Protein AF-A0A8S9ZQW0-F1 (afdb_monomer_lite)

Foldseek 3Di:
DDPPPPPFDAAPQPRDTHPAADPFQSPHHHNDVVSVVVVCVVCCVPVSHRPPVDDPDD

Sequence (58 aa):
MIQYFVECGKCNNCGENTTKICKNCRNVYYCNEECQEMDWFRGHKYYCKNFIRGKEKV

pLDDT: mean 75.32, std 14.01, range [46.19, 88.56]

InterPro domains:
  IPR002893 Zinc finger, MYND-type [PF01753] (11-48)
  IPR002893 Zinc finger, MYND-type [PS50865] (11-48)

Organism: NCBI:txid189291

Structure (mmCIF, N/CA/C/O backbone):
data_AF-A0A8S9ZQW0-F1
#
_entry.id   AF-A0A8S9ZQW0-F1
#
loop_
_atom_site.group_PDB
_atom_site.id
_atom_site.type_symbol
_atom_site.label_atom_id
_atom_site.label_alt_id
_atom_site.label_comp_id
_atom_site.label_asym_id
_atom_site.label_entity_id
_atom_site.label_seq_id
_atom_site.pdbx_PDB_ins_code
_atom_site.Cartn_x
_atom_site.Cartn_y
_atom_site.Cartn_z
_atom_site.occupancy
_atom_site.B_iso_or_equiv
_atom_site.auth_seq_id
_atom_site.auth_comp_id
_atom_site.auth_asym_id
_atom_site.auth_atom_id
_atom_site.pdbx_PDB_model_num
ATOM 1 N N . MET A 1 1 ? -25.216 -16.314 15.577 1.00 46.19 1 MET A N 1
ATOM 2 C CA . MET A 1 1 ? -23.763 -16.047 15.586 1.00 46.19 1 MET A CA 1
ATOM 3 C C . MET A 1 1 ? -23.443 -15.255 14.334 1.00 46.19 1 MET A C 1
ATOM 5 O O . MET A 1 1 ? -23.411 -15.836 13.261 1.00 46.19 1 MET A O 1
ATOM 9 N N . ILE A 1 2 ? -23.360 -13.927 14.433 1.00 51.94 2 ILE A N 1
ATOM 10 C CA . ILE A 1 2 ? -23.102 -13.079 13.264 1.00 51.94 2 ILE A CA 1
ATOM 11 C C . ILE A 1 2 ? -21.586 -13.038 13.103 1.00 51.94 2 ILE A C 1
ATOM 13 O O . ILE A 1 2 ? -20.882 -12.505 13.958 1.00 51.94 2 ILE A O 1
ATOM 17 N N . GLN A 1 3 ? -21.082 -13.685 12.060 1.00 53.72 3 GLN A N 1
ATOM 18 C CA . GLN A 1 3 ? -19.671 -13.658 11.707 1.00 53.72 3 GLN A CA 1
ATOM 19 C C . GLN A 1 3 ? -19.407 -12.265 11.127 1.00 53.72 3 GLN A C 1
ATOM 21 O O . GLN A 1 3 ? -19.670 -12.012 9.955 1.00 53.72 3 GLN A O 1
ATOM 26 N N . TYR A 1 4 ? -19.018 -11.322 11.993 1.00 52.50 4 TYR A N 1
ATOM 27 C CA . TYR A 1 4 ? -18.624 -9.970 11.606 1.00 52.50 4 TYR A CA 1
ATOM 28 C C . TYR A 1 4 ? -17.458 -10.083 10.616 1.00 52.50 4 TYR A C 1
ATOM 30 O O . TYR A 1 4 ? -16.313 -10.295 11.010 1.00 52.50 4 TYR A O 1
ATOM 38 N N . PHE A 1 5 ? -17.768 -10.001 9.322 1.00 57.12 5 PHE A N 1
ATOM 39 C CA . PHE A 1 5 ? -16.798 -9.971 8.234 1.00 57.12 5 PHE A CA 1
ATOM 40 C C . PHE A 1 5 ? -16.093 -8.612 8.290 1.00 57.12 5 PHE A C 1
ATOM 42 O O . PHE A 1 5 ? -16.483 -7.648 7.637 1.00 57.12 5 PHE A O 1
ATOM 49 N N . VAL A 1 6 ? -15.091 -8.495 9.159 1.00 59.47 6 VAL A N 1
ATOM 50 C CA . VAL A 1 6 ? -14.165 -7.368 9.106 1.00 59.47 6 VAL A CA 1
ATOM 51 C C . VAL A 1 6 ? -13.295 -7.621 7.884 1.00 59.47 6 VAL A C 1
ATOM 53 O O . VAL A 1 6 ? -12.385 -8.450 7.933 1.00 59.47 6 VAL A O 1
ATOM 56 N N . GLU A 1 7 ? -13.598 -6.946 6.775 1.00 58.22 7 GLU A N 1
ATOM 57 C CA . GLU A 1 7 ? -12.711 -6.875 5.613 1.00 58.22 7 GLU A CA 1
ATOM 58 C C . GLU A 1 7 ? -11.409 -6.170 6.031 1.00 58.22 7 GLU A C 1
ATOM 60 O O . GLU A 1 7 ? -11.225 -4.964 5.869 1.00 58.22 7 GLU A O 1
ATOM 65 N N . CYS A 1 8 ? -10.508 -6.926 6.656 1.00 65.62 8 CYS A N 1
ATOM 66 C CA . CYS A 1 8 ? -9.139 -6.525 6.919 1.00 65.62 8 CYS A CA 1
ATOM 67 C C . CYS A 1 8 ? -8.297 -6.940 5.710 1.00 65.62 8 CYS A C 1
ATOM 69 O O . CYS A 1 8 ? -8.177 -8.122 5.385 1.00 65.62 8 CYS A O 1
ATOM 71 N N . GLY A 1 9 ? -7.747 -5.954 5.007 1.00 74.25 9 GLY A N 1
ATOM 72 C CA . GLY A 1 9 ? -6.784 -6.212 3.948 1.00 74.25 9 GLY A CA 1
ATOM 73 C C . GLY A 1 9 ? -5.418 -6.556 4.533 1.00 74.25 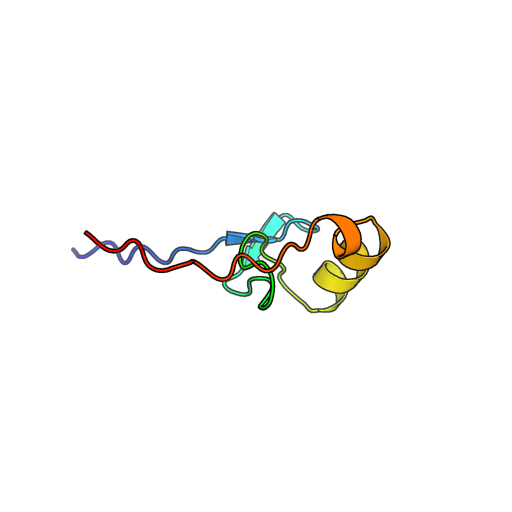9 GLY A C 1
ATOM 74 O O . GLY A 1 9 ? -5.148 -6.323 5.711 1.00 74.25 9 GLY A O 1
ATOM 75 N N . LYS A 1 10 ? -4.531 -7.119 3.716 1.00 84.94 10 LYS A N 1
ATOM 76 C CA . LYS A 1 10 ? -3.141 -7.367 4.114 1.00 84.94 10 LYS A CA 1
ATOM 77 C C . LYS A 1 10 ? -2.245 -6.267 3.576 1.00 84.94 10 LYS A C 1
ATOM 79 O O . LYS A 1 10 ? -2.355 -5.884 2.415 1.00 84.94 10 LYS A O 1
ATOM 84 N N . CYS A 1 11 ? -1.352 -5.781 4.424 1.00 85.88 11 CYS A N 1
ATOM 85 C CA . CYS A 1 11 ? -0.305 -4.839 4.067 1.00 85.88 11 CYS A CA 1
ATOM 86 C C . CYS A 1 11 ? 0.508 -5.362 2.875 1.00 85.88 11 CYS A C 1
ATOM 88 O O . CYS A 1 11 ? 1.135 -6.413 2.987 1.00 85.88 11 CYS A O 1
ATOM 90 N N . ASN A 1 12 ? 0.559 -4.618 1.767 1.00 81.81 12 ASN A N 1
ATOM 91 C CA . ASN A 1 12 ? 1.289 -5.048 0.566 1.00 81.81 12 ASN A CA 1
ATOM 92 C C . ASN A 1 12 ? 2.803 -5.205 0.811 1.00 81.81 12 ASN A C 1
ATOM 94 O O . ASN A 1 12 ? 3.469 -6.002 0.162 1.00 81.81 12 ASN A O 1
ATOM 98 N N . ASN A 1 13 ? 3.353 -4.449 1.765 1.00 80.06 13 ASN A N 1
ATOM 99 C CA . ASN A 1 13 ? 4.789 -4.448 2.049 1.00 80.06 13 ASN A CA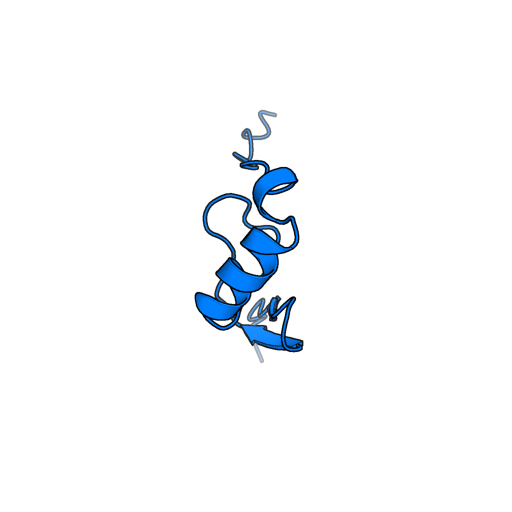 1
ATOM 100 C C . ASN A 1 13 ? 5.202 -5.448 3.144 1.00 80.06 13 ASN A C 1
ATOM 102 O O . ASN A 1 13 ? 6.341 -5.896 3.170 1.00 80.06 13 ASN A O 1
ATOM 106 N N . CYS A 1 14 ? 4.294 -5.771 4.066 1.00 82.81 14 CYS A N 1
ATOM 107 C CA . CYS A 1 14 ? 4.625 -6.445 5.320 1.00 82.81 14 CYS A CA 1
ATOM 108 C C . CYS A 1 14 ? 3.741 -7.656 5.646 1.00 82.81 14 CYS A C 1
ATOM 110 O O . CYS A 1 14 ? 4.085 -8.443 6.517 1.00 82.81 14 CYS A O 1
ATOM 112 N N . GLY A 1 15 ? 2.611 -7.839 4.957 1.00 81.00 15 GLY A N 1
ATOM 113 C CA . GLY A 1 15 ? 1.704 -8.975 5.155 1.00 81.00 15 GLY A CA 1
ATOM 114 C C . GLY A 1 15 ? 0.783 -8.880 6.377 1.00 81.00 15 GLY A C 1
ATOM 115 O O . GLY A 1 15 ? -0.167 -9.654 6.463 1.00 81.00 15 GLY A O 1
ATOM 116 N N . GLU A 1 16 ? 1.015 -7.913 7.269 1.00 82.44 16 GLU A N 1
ATOM 117 C CA . GLU A 1 16 ? 0.188 -7.631 8.450 1.00 82.44 16 GLU A CA 1
ATOM 118 C C . GLU A 1 16 ? -1.265 -7.298 8.089 1.00 82.44 16 GLU A C 1
ATOM 120 O O . GLU A 1 16 ? -1.538 -6.597 7.106 1.00 82.44 16 GLU A O 1
ATOM 125 N N . ASN A 1 17 ? -2.206 -7.747 8.921 1.00 84.44 17 ASN A N 1
ATOM 126 C CA . ASN A 1 17 ? -3.614 -7.398 8.775 1.00 84.44 17 ASN A CA 1
ATOM 127 C C . ASN A 1 17 ? -3.813 -5.911 9.082 1.00 84.44 17 ASN A C 1
ATOM 129 O O . ASN A 1 17 ? -3.454 -5.410 10.146 1.00 84.44 17 ASN A O 1
ATOM 133 N N . THR A 1 18 ? -4.427 -5.192 8.151 1.00 85.38 18 THR A N 1
ATOM 134 C CA . THR A 1 18 ? -4.682 -3.767 8.289 1.00 85.38 18 THR A CA 1
ATOM 135 C C . THR A 1 18 ? -6.015 -3.371 7.677 1.00 85.38 18 THR A C 1
ATOM 137 O O . THR A 1 18 ? -6.481 -3.906 6.675 1.00 85.38 18 THR A O 1
ATOM 140 N N . THR A 1 19 ? -6.646 -2.389 8.298 1.00 82.50 19 THR A N 1
ATOM 141 C CA . THR A 1 19 ? -7.857 -1.742 7.788 1.00 82.50 19 THR A CA 1
ATOM 142 C C . THR A 1 19 ? -7.529 -0.467 7.015 1.00 82.50 19 THR A C 1
ATOM 144 O O . THR A 1 19 ? -8.413 0.155 6.428 1.00 82.50 19 THR A O 1
ATOM 147 N N . LYS A 1 20 ? -6.256 -0.056 7.003 1.00 84.19 20 LYS A N 1
ATOM 148 C CA . LYS A 1 20 ? -5.803 1.149 6.319 1.00 84.19 20 LYS A CA 1
ATOM 149 C C . LYS A 1 20 ? -5.544 0.835 4.852 1.00 84.19 20 LYS A C 1
ATOM 151 O O . LYS A 1 20 ? -4.707 0.006 4.500 1.00 84.19 20 LYS A O 1
ATOM 156 N N . ILE A 1 21 ? -6.272 1.537 4.001 1.00 85.81 21 ILE A N 1
ATOM 157 C CA . ILE A 1 21 ? -6.190 1.438 2.550 1.00 85.81 21 ILE A CA 1
ATOM 158 C C . ILE A 1 21 ? -5.712 2.772 1.982 1.00 85.81 21 ILE A C 1
ATOM 160 O O . ILE A 1 21 ? -5.986 3.830 2.559 1.00 85.81 21 ILE A O 1
ATOM 164 N N . CYS A 1 22 ? -5.011 2.749 0.848 1.00 85.44 22 CYS A N 1
ATOM 165 C CA . CYS A 1 22 ? -4.625 3.981 0.169 1.00 85.44 22 CYS A CA 1
ATOM 166 C C . CYS A 1 22 ? -5.876 4.823 -0.128 1.00 85.44 22 CYS A C 1
ATOM 168 O O . CYS A 1 22 ? -6.775 4.382 -0.842 1.00 85.44 22 CYS A O 1
ATOM 170 N N . LYS A 1 23 ? -5.943 6.051 0.401 1.00 79.19 23 LYS A N 1
ATOM 171 C CA . LYS A 1 23 ? -7.141 6.904 0.292 1.00 79.19 23 LYS A CA 1
ATOM 172 C C . LYS A 1 23 ? -7.480 7.301 -1.151 1.00 79.19 23 LYS A C 1
ATOM 174 O O . LYS A 1 23 ? -8.654 7.536 -1.433 1.00 79.19 23 LYS A O 1
ATOM 179 N N . ASN A 1 24 ? -6.476 7.334 -2.030 1.00 78.81 24 ASN A N 1
ATOM 180 C CA . ASN A 1 24 ? -6.600 7.738 -3.433 1.00 78.81 24 ASN A CA 1
ATOM 181 C C . ASN A 1 24 ? -7.144 6.601 -4.307 1.00 78.81 24 ASN A C 1
ATOM 183 O O . ASN A 1 24 ? -8.218 6.714 -4.891 1.00 78.81 24 ASN A O 1
ATOM 187 N N . CYS A 1 25 ? -6.428 5.475 -4.380 1.00 82.19 25 CYS A N 1
ATOM 188 C CA . CYS A 1 25 ? -6.824 4.363 -5.247 1.00 82.19 25 CYS A CA 1
ATOM 189 C C . CYS A 1 25 ? -7.769 3.361 -4.576 1.00 82.19 25 CYS A C 1
ATOM 191 O O . CYS A 1 25 ? -8.455 2.630 -5.281 1.00 82.19 25 CYS A O 1
ATOM 193 N N . ARG A 1 26 ? -7.789 3.303 -3.234 1.00 82.00 26 ARG A N 1
ATOM 194 C CA . ARG A 1 26 ? -8.540 2.326 -2.424 1.00 82.00 26 ARG A CA 1
ATOM 195 C C . ARG A 1 26 ? -8.409 0.885 -2.931 1.00 82.00 26 ARG A C 1
ATOM 197 O O . ARG A 1 26 ? -9.361 0.119 -2.867 1.00 82.00 26 ARG A O 1
ATOM 204 N N . ASN A 1 27 ? -7.228 0.542 -3.441 1.00 81.06 27 ASN A N 1
ATOM 205 C CA . ASN A 1 27 ? -6.958 -0.759 -4.054 1.00 81.06 27 ASN A CA 1
ATOM 206 C C . ASN A 1 27 ? -5.901 -1.571 -3.291 1.00 81.06 27 ASN A C 1
ATOM 208 O O . ASN A 1 27 ? -5.829 -2.785 -3.424 1.00 81.06 27 ASN A O 1
ATOM 212 N N . VAL A 1 28 ? -5.066 -0.900 -2.497 1.00 84.75 28 VAL A N 1
ATOM 213 C CA . VAL A 1 28 ? -3.946 -1.508 -1.771 1.00 84.75 28 VAL A CA 1
ATOM 214 C C . VAL A 1 28 ? -3.975 -1.089 -0.310 1.00 84.75 28 VAL A C 1
ATOM 216 O O . VAL A 1 28 ? -4.317 0.053 0.018 1.00 84.75 28 VAL A O 1
ATOM 219 N N . TYR A 1 29 ? -3.614 -2.029 0.556 1.00 88.12 29 TYR A N 1
ATOM 220 C CA . TYR A 1 29 ? -3.631 -1.878 2.004 1.00 88.12 29 TYR A CA 1
ATOM 221 C C . TYR A 1 29 ? -2.210 -1.727 2.549 1.00 88.12 29 TYR A C 1
ATOM 223 O O . TYR A 1 29 ? -1.281 -2.380 2.068 1.00 88.12 29 TYR A O 1
ATOM 231 N N . TYR A 1 30 ? -2.046 -0.893 3.575 1.00 88.12 30 TYR A N 1
ATOM 232 C CA . TYR A 1 30 ? -0.759 -0.623 4.226 1.00 88.12 30 TYR A CA 1
ATOM 233 C C . TYR A 1 30 ? -0.949 -0.472 5.731 1.00 88.12 30 TYR A C 1
ATOM 235 O O . TYR A 1 30 ? -1.840 0.245 6.165 1.00 88.12 30 TYR A O 1
ATOM 243 N N . CYS A 1 31 ? -0.110 -1.110 6.548 1.00 87.31 31 CYS A N 1
ATOM 244 C CA . CYS A 1 31 ? -0.231 -1.009 8.007 1.00 87.31 31 CYS A CA 1
ATOM 245 C C . CYS A 1 31 ? 0.075 0.410 8.537 1.00 87.31 31 CYS A C 1
ATOM 247 O O . CYS A 1 31 ? -0.529 0.871 9.516 1.00 87.31 31 CYS A O 1
ATOM 249 N N . ASN A 1 32 ? 0.979 1.121 7.861 1.00 86.50 32 ASN A N 1
ATOM 250 C CA . ASN A 1 32 ? 1.481 2.441 8.216 1.00 86.50 32 ASN A CA 1
ATOM 251 C C . ASN A 1 32 ? 1.809 3.270 6.958 1.00 86.50 32 ASN A C 1
ATOM 253 O O . ASN A 1 32 ? 1.813 2.757 5.835 1.00 86.50 32 ASN A O 1
ATOM 257 N N . GLU A 1 33 ? 2.053 4.565 7.164 1.00 86.62 33 GLU A N 1
ATOM 258 C CA . GLU A 1 33 ? 2.414 5.497 6.088 1.00 86.62 33 GLU A CA 1
ATOM 259 C C . GLU A 1 33 ? 3.780 5.152 5.484 1.00 86.62 33 GLU A C 1
ATOM 261 O O . GLU A 1 33 ? 3.926 5.210 4.271 1.00 86.62 33 GLU A O 1
ATOM 266 N N . GLU A 1 34 ? 4.732 4.650 6.274 1.00 88.56 34 GLU A N 1
ATOM 267 C CA . GLU A 1 34 ? 6.039 4.198 5.771 1.00 88.56 34 GLU A CA 1
ATOM 268 C C . GLU A 1 34 ? 5.919 3.091 4.711 1.00 88.56 34 GLU A C 1
ATOM 270 O O . GLU A 1 34 ? 6.590 3.132 3.683 1.00 88.56 34 GLU A O 1
ATOM 275 N N . CYS A 1 35 ? 5.041 2.101 4.912 1.00 87.56 35 CYS A N 1
ATOM 276 C CA . CYS A 1 35 ? 4.781 1.049 3.928 1.00 87.56 35 CYS A CA 1
ATOM 277 C C . CYS A 1 35 ? 4.122 1.599 2.667 1.00 87.56 35 CYS A C 1
ATOM 279 O O . CYS A 1 35 ? 4.412 1.113 1.573 1.00 87.56 35 CYS A O 1
ATOM 281 N N . GLN A 1 36 ? 3.260 2.605 2.815 1.00 86.81 36 GLN A N 1
ATOM 282 C CA . GLN A 1 36 ? 2.677 3.298 1.677 1.00 86.81 36 GLN A CA 1
ATOM 283 C C . GLN A 1 36 ? 3.744 4.084 0.910 1.00 86.81 36 GLN A C 1
ATOM 285 O O . GLN A 1 36 ? 3.769 4.005 -0.313 1.00 86.81 36 GLN A O 1
ATOM 290 N N . GLU A 1 37 ? 4.625 4.815 1.591 1.00 88.50 37 GLU A N 1
ATOM 291 C CA . GLU A 1 37 ? 5.701 5.593 0.972 1.00 88.50 37 GLU A CA 1
ATOM 292 C C . GLU A 1 37 ? 6.735 4.697 0.293 1.00 88.50 37 GLU A C 1
ATOM 294 O O . GLU A 1 37 ? 7.103 4.942 -0.855 1.00 88.50 37 GLU A O 1
ATOM 299 N N . MET A 1 38 ? 7.156 3.610 0.942 1.00 88.06 38 MET A N 1
ATOM 300 C CA . MET A 1 38 ? 8.048 2.624 0.329 1.00 88.06 38 MET A CA 1
ATOM 301 C C . MET A 1 38 ? 7.468 2.092 -0.985 1.00 88.06 38 MET A C 1
ATOM 303 O O . MET A 1 38 ? 8.170 2.045 -1.996 1.00 88.06 38 MET A O 1
ATOM 307 N N . ASP A 1 39 ? 6.183 1.731 -1.002 1.00 85.12 39 ASP A N 1
ATOM 308 C CA . ASP A 1 39 ? 5.520 1.285 -2.229 1.00 85.12 39 ASP A CA 1
ATOM 309 C C . ASP A 1 39 ? 5.311 2.446 -3.226 1.00 85.12 39 ASP A C 1
ATOM 311 O O . ASP A 1 39 ? 5.453 2.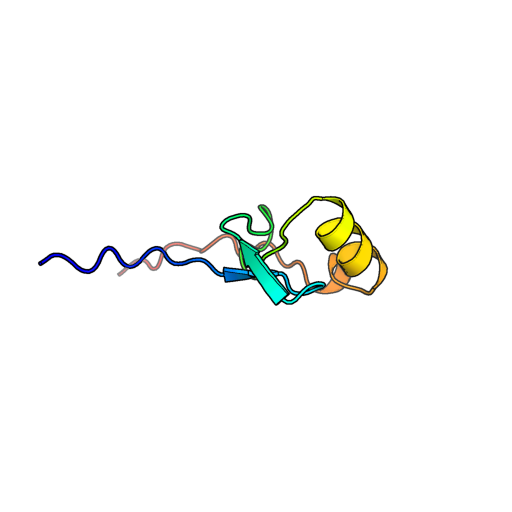275 -4.438 1.00 85.12 39 ASP A O 1
ATOM 315 N N . TRP A 1 40 ? 5.079 3.670 -2.735 1.00 87.50 40 TRP A N 1
ATOM 316 C CA . TRP A 1 40 ? 5.005 4.904 -3.530 1.00 87.50 40 TRP A CA 1
ATOM 317 C C . TRP A 1 40 ? 6.266 5.137 -4.354 1.00 87.50 40 TRP A C 1
ATOM 319 O O . TRP A 1 40 ? 6.168 5.349 -5.568 1.00 87.50 40 TRP A O 1
ATOM 329 N N . PHE A 1 41 ? 7.437 5.028 -3.723 1.00 86.38 41 PHE A N 1
ATOM 330 C CA . PHE A 1 41 ? 8.728 5.140 -4.396 1.00 86.38 41 PHE A CA 1
ATOM 331 C C . PHE A 1 41 ? 9.018 3.950 -5.316 1.00 86.38 41 PHE A C 1
ATOM 333 O O . PHE A 1 41 ? 9.572 4.159 -6.395 1.00 86.38 41 PHE A O 1
ATOM 340 N N . ARG A 1 42 ? 8.597 2.729 -4.949 1.00 86.75 42 ARG A N 1
ATOM 341 C CA . ARG A 1 42 ? 8.748 1.527 -5.795 1.00 86.75 42 ARG A CA 1
ATOM 342 C C . ARG A 1 42 ? 7.962 1.607 -7.099 1.00 86.75 42 ARG A C 1
ATOM 344 O O . ARG A 1 42 ? 8.376 1.029 -8.098 1.00 86.75 42 ARG A O 1
ATOM 351 N N . GLY A 1 43 ? 6.849 2.330 -7.108 1.00 85.06 43 GLY A N 1
ATOM 352 C CA . GLY A 1 43 ? 6.078 2.551 -8.325 1.00 85.06 43 GLY A CA 1
ATOM 353 C C . GLY A 1 43 ? 4.585 2.733 -8.116 1.00 85.06 43 GLY A C 1
ATOM 354 O O . GLY A 1 43 ? 3.898 3.020 -9.097 1.00 85.06 43 GLY A O 1
ATOM 355 N N . HIS A 1 44 ? 4.078 2.638 -6.877 1.00 86.25 44 HIS A N 1
ATOM 356 C CA . HIS A 1 44 ? 2.666 2.880 -6.574 1.00 86.25 44 HIS A CA 1
ATOM 357 C C . HIS A 1 44 ? 2.193 4.221 -7.121 1.00 86.25 44 HIS A C 1
ATOM 359 O O . HIS A 1 44 ? 1.107 4.286 -7.681 1.00 86.25 44 HIS A O 1
ATOM 365 N N . LYS A 1 45 ? 3.041 5.253 -7.137 1.00 83.75 45 LYS A N 1
ATOM 366 C CA . LYS A 1 45 ? 2.714 6.549 -7.750 1.00 83.75 45 LYS A CA 1
ATOM 367 C C . LYS A 1 45 ? 2.258 6.488 -9.215 1.00 83.75 45 LYS A C 1
ATOM 369 O O . LYS A 1 45 ? 1.459 7.320 -9.628 1.00 83.75 45 LYS A O 1
ATOM 374 N N . TYR A 1 46 ? 2.741 5.522 -9.999 1.00 83.06 46 TYR A N 1
ATOM 375 C CA . TYR A 1 46 ? 2.415 5.406 -11.426 1.00 83.06 46 TYR A CA 1
ATOM 376 C C . TYR A 1 46 ? 1.085 4.692 -11.672 1.00 83.06 46 TYR A C 1
ATOM 378 O O . TYR A 1 46 ? 0.397 4.979 -12.649 1.00 83.06 46 TYR A O 1
ATOM 386 N N . TYR A 1 47 ? 0.725 3.754 -10.793 1.00 79.00 47 TYR A N 1
ATOM 387 C CA . TYR A 1 47 ? -0.485 2.942 -10.924 1.00 79.00 47 TYR A CA 1
ATOM 388 C C . TYR A 1 47 ? -1.546 3.249 -9.863 1.00 79.00 47 TYR A C 1
ATOM 390 O O . TYR A 1 47 ? -2.626 2.657 -9.900 1.00 79.00 47 TYR A O 1
ATOM 398 N N . CYS A 1 48 ? -1.29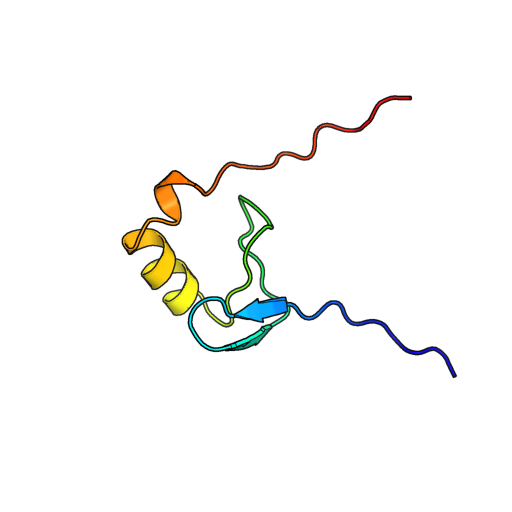1 4.203 -8.961 1.00 83.38 48 CYS A N 1
ATOM 399 C CA . CYS A 1 48 ? -2.266 4.802 -8.054 1.00 83.38 48 CYS A CA 1
ATOM 400 C C . CYS A 1 48 ? -3.243 5.655 -8.871 1.00 83.38 48 CYS A C 1
ATOM 402 O O . CYS A 1 48 ? -3.269 6.883 -8.822 1.00 83.38 48 CYS A O 1
ATOM 404 N N . LYS A 1 49 ? -4.039 4.973 -9.693 1.00 67.94 49 LYS A N 1
ATOM 405 C CA . LYS A 1 49 ? -5.168 5.553 -10.392 1.00 67.94 49 LYS A CA 1
ATOM 406 C C . LYS A 1 49 ? -6.222 5.830 -9.332 1.00 67.94 49 LYS A C 1
ATOM 408 O O . LYS A 1 49 ? -6.623 4.922 -8.604 1.00 67.94 49 LYS A O 1
ATOM 413 N N . ASN A 1 50 ? -6.649 7.087 -9.230 1.00 61.06 50 ASN A N 1
ATOM 414 C CA . ASN A 1 50 ? -7.852 7.447 -8.494 1.00 61.06 50 ASN A CA 1
ATOM 415 C C . ASN A 1 50 ? -9.013 6.684 -9.135 1.00 61.06 50 ASN A C 1
ATOM 417 O O . ASN A 1 50 ? -9.586 7.132 -10.127 1.00 61.06 50 ASN A O 1
ATOM 421 N N . PHE A 1 51 ? -9.352 5.519 -8.588 1.00 59.53 51 PHE A N 1
ATOM 422 C CA . PHE A 1 51 ? -10.627 4.881 -8.854 1.00 59.53 51 PHE A CA 1
ATOM 423 C C . PHE A 1 51 ? -11.682 5.719 -8.133 1.00 59.53 51 PHE A C 1
ATOM 425 O O . PHE A 1 51 ? -12.208 5.350 -7.084 1.00 59.53 51 PHE A O 1
ATOM 432 N N . ILE A 1 52 ? -11.982 6.895 -8.690 1.00 50.72 52 ILE A N 1
ATOM 433 C CA . ILE A 1 52 ? -13.252 7.549 -8.423 1.00 50.72 52 ILE A CA 1
ATOM 434 C C . ILE A 1 52 ? -14.262 6.575 -9.004 1.00 50.72 52 ILE A C 1
ATOM 436 O O . ILE A 1 52 ? -14.404 6.478 -10.221 1.00 50.72 52 ILE A O 1
ATOM 440 N N . ARG A 1 53 ? -14.864 5.761 -8.134 1.00 51.34 53 ARG A N 1
ATOM 441 C CA . ARG A 1 53 ? -15.908 4.808 -8.492 1.00 51.34 53 ARG A CA 1
ATOM 442 C C . ARG A 1 53 ? -17.051 5.630 -9.081 1.00 51.34 53 ARG A C 1
ATOM 444 O O . ARG A 1 53 ? -17.881 6.171 -8.351 1.00 51.34 53 ARG A O 1
ATOM 451 N N . GLY A 1 54 ? -17.017 5.811 -10.400 1.00 48.47 54 GLY A N 1
ATOM 452 C CA . GLY A 1 54 ? -18.117 6.355 -11.167 1.00 48.47 54 GLY A CA 1
ATOM 453 C C . GLY A 1 54 ? -19.319 5.496 -10.831 1.00 48.47 54 GLY A C 1
ATOM 454 O O . GLY A 1 54 ? -19.264 4.275 -10.949 1.00 48.47 54 GLY A O 1
ATOM 455 N N . LYS A 1 55 ? -20.347 6.136 -10.282 1.00 51.56 55 LYS A N 1
ATOM 456 C CA . LYS A 1 55 ? -21.614 5.500 -9.956 1.00 51.56 55 LYS A CA 1
ATOM 457 C C . LYS A 1 55 ? -22.102 4.745 -11.190 1.00 51.56 55 LYS A C 1
ATOM 459 O O . LYS A 1 55 ? -22.326 5.370 -12.223 1.00 51.56 55 LYS A O 1
ATOM 464 N N . GLU A 1 56 ? -22.274 3.437 -11.053 1.00 56.44 56 GLU A N 1
ATOM 465 C CA . GLU A 1 56 ? -23.155 2.658 -11.910 1.00 56.44 56 GLU A CA 1
ATOM 466 C C . GLU A 1 56 ? -24.532 3.335 -11.841 1.00 56.44 56 GLU A C 1
ATOM 468 O O . GLU A 1 56 ? -25.174 3.373 -10.788 1.00 56.44 56 GLU A O 1
ATOM 473 N N . LYS A 1 57 ? -24.912 4.022 -12.921 1.00 47.56 57 LYS A N 1
ATOM 474 C CA . LYS A 1 57 ? -26.297 4.406 -13.163 1.00 47.56 57 LYS A CA 1
ATOM 475 C C . LYS A 1 57 ? -26.876 3.304 -14.044 1.00 47.56 57 LYS A C 1
A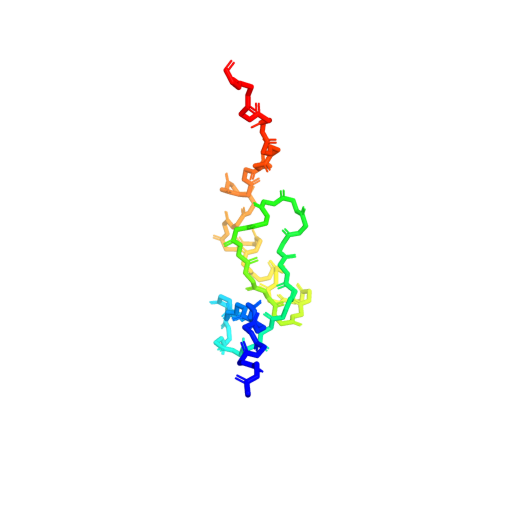TOM 477 O O . LYS A 1 57 ? -26.412 3.149 -15.169 1.00 47.56 57 LYS A O 1
ATOM 482 N N . VAL A 1 58 ? -27.780 2.548 -13.416 1.00 57.53 58 VAL A N 1
ATOM 483 C CA . VAL A 1 58 ? -28.961 1.839 -13.944 1.00 57.53 58 VAL A CA 1
ATOM 484 C C . VAL A 1 58 ? -29.198 2.002 -15.439 1.00 57.53 58 VAL A C 1
ATOM 486 O O . V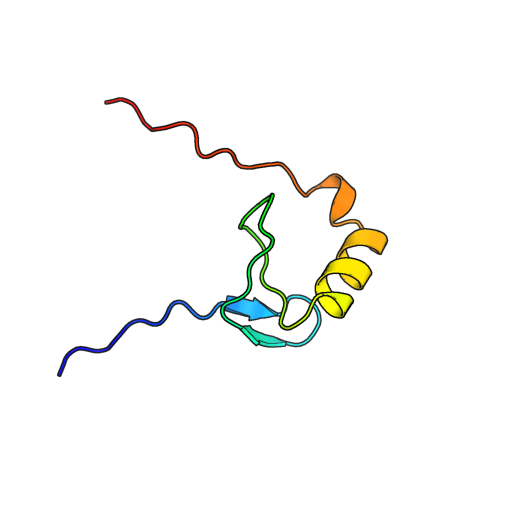AL A 1 58 ? -29.296 3.171 -15.878 1.00 57.53 58 VAL A O 1
#

Radius of gyration: 13.67 Å; chains: 1; bounding box: 38×24×30 Å

Secondary structure (DSSP, 8-state):
--------EEBTTT--EE--B-TTT-S-B-SSHHHHHHHIIIIIHHH-----------